Protein AF-A0A1V0UNQ5-F1 (afdb_monomer)

Secondary structure (DSSP, 8-state):
---THHHHHHHHHHHHHTT-HHHHHHHHHHHHHHHHHTT--HHHHHHHHHHHHHTTS-HHHHHHHHHHHHHTTSSS---

Nearest PDB structures (foldseek):
  3puf-assembly1_B  TM=6.089E-01  e=7.569E+00  Homo sapiens

Sequence (79 aa):
MGFPFTKIFKVKKALDALGGTVKFVKAFSQSYQLYKSYGYSTTTAVQKAIRSIGGSLKSDLYNALLDFFYIGDIIGSCT

Structure (mmCIF, N/CA/C/O backbone):
data_AF-A0A1V0UNQ5-F1
#
_entry.id   AF-A0A1V0UNQ5-F1
#
loop_
_atom_site.group_PDB
_atom_site.id
_atom_site.type_symbol
_atom_site.label_atom_id
_atom_site.label_alt_id
_atom_site.label_comp_id
_atom_site.label_asym_id
_atom_site.label_entity_id
_atom_site.label_seq_id
_atom_site.pdbx_PDB_ins_code
_atom_site.Cartn_x
_atom_site.Cartn_y
_atom_site.Cartn_z
_atom_site.occupancy
_atom_site.B_iso_or_equiv
_atom_site.auth_seq_id
_atom_site.auth_comp_id
_atom_site.auth_asym_id
_atom_site.auth_atom_id
_atom_site.pdbx_PDB_model_num
ATOM 1 N N . MET A 1 1 ? 5.764 -28.277 -10.412 1.00 42.25 1 MET A N 1
ATOM 2 C CA . MET A 1 1 ? 5.936 -27.546 -9.137 1.00 42.25 1 MET A CA 1
ATOM 3 C C . MET A 1 1 ? 6.090 -26.061 -9.446 1.00 42.25 1 MET A C 1
ATOM 5 O O . MET A 1 1 ? 7.177 -25.616 -9.787 1.00 42.25 1 MET A O 1
ATOM 9 N N . GLY A 1 2 ? 4.980 -25.317 -9.458 1.00 48.47 2 GLY A N 1
ATOM 10 C CA . GLY A 1 2 ? 4.973 -23.882 -9.754 1.00 48.47 2 GLY A CA 1
ATOM 11 C C . GLY A 1 2 ? 5.346 -23.102 -8.503 1.00 48.47 2 GLY A C 1
ATOM 12 O O . GLY A 1 2 ? 4.525 -22.905 -7.616 1.00 48.47 2 GLY A O 1
ATOM 13 N N . PHE A 1 3 ? 6.612 -22.734 -8.405 1.00 51.62 3 PHE A N 1
ATOM 14 C CA . PHE A 1 3 ? 7.177 -22.060 -7.249 1.00 51.62 3 PHE A CA 1
ATOM 15 C C . PHE A 1 3 ? 6.558 -20.652 -7.061 1.00 51.62 3 PHE A C 1
ATOM 17 O O . PHE A 1 3 ? 6.571 -19.861 -8.006 1.00 51.62 3 PHE A O 1
ATOM 24 N N . PRO A 1 4 ? 6.077 -20.276 -5.855 1.00 57.69 4 PRO A N 1
ATOM 25 C CA . PRO A 1 4 ? 5.448 -18.974 -5.548 1.00 57.69 4 PRO A CA 1
ATOM 26 C C . PRO A 1 4 ? 6.382 -17.750 -5.687 1.00 57.69 4 PRO A C 1
ATOM 28 O O . PRO A 1 4 ? 6.009 -16.616 -5.379 1.00 57.69 4 PRO A O 1
ATOM 31 N N . PHE A 1 5 ? 7.592 -17.954 -6.205 1.00 54.16 5 PHE A N 1
ATOM 32 C CA . PHE A 1 5 ? 8.624 -16.947 -6.418 1.00 54.16 5 PHE A CA 1
ATOM 33 C C . PHE A 1 5 ? 8.185 -15.832 -7.369 1.00 54.16 5 PHE A C 1
ATOM 35 O O . PHE A 1 5 ? 8.601 -14.688 -7.196 1.00 54.16 5 PHE A O 1
ATOM 42 N N . THR A 1 6 ? 7.299 -16.113 -8.331 1.00 61.78 6 THR A N 1
ATOM 43 C CA . THR A 1 6 ? 6.791 -15.079 -9.244 1.00 61.78 6 THR A CA 1
ATOM 44 C C . THR A 1 6 ? 6.010 -13.999 -8.496 1.00 61.78 6 THR A C 1
ATOM 46 O O . THR A 1 6 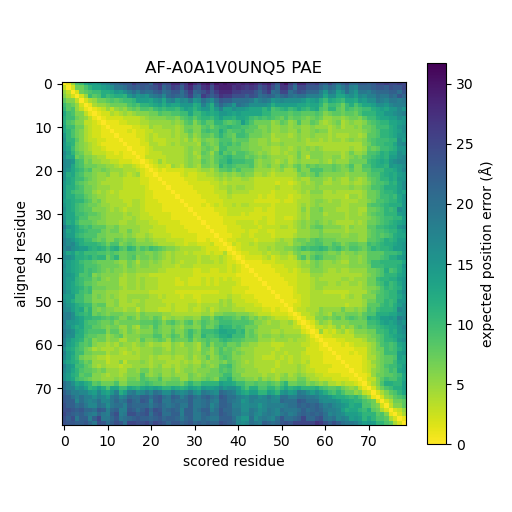? 6.130 -12.822 -8.833 1.00 61.78 6 THR A O 1
ATOM 49 N N . LYS A 1 7 ? 5.250 -14.362 -7.452 1.00 62.34 7 LYS A N 1
ATOM 50 C CA . LYS A 1 7 ? 4.500 -13.388 -6.647 1.00 62.34 7 LYS A CA 1
ATOM 51 C C . LYS A 1 7 ? 5.437 -12.504 -5.827 1.00 62.34 7 LYS A C 1
ATOM 53 O O . LYS A 1 7 ? 5.330 -11.284 -5.888 1.00 62.34 7 LYS A O 1
ATOM 58 N N . ILE A 1 8 ? 6.414 -13.107 -5.154 1.00 69.56 8 ILE A N 1
ATOM 59 C CA . ILE A 1 8 ? 7.419 -12.382 -4.356 1.00 69.56 8 ILE A CA 1
ATOM 60 C C . ILE A 1 8 ? 8.241 -11.443 -5.249 1.00 69.56 8 ILE A C 1
ATOM 62 O O . ILE A 1 8 ? 8.501 -10.295 -4.892 1.00 69.56 8 ILE A O 1
ATOM 66 N N . PHE A 1 9 ? 8.597 -11.894 -6.452 1.00 77.00 9 PHE A N 1
ATOM 67 C CA . PHE A 1 9 ? 9.320 -11.078 -7.421 1.00 77.00 9 PHE A CA 1
ATOM 68 C C . PHE A 1 9 ? 8.487 -9.899 -7.941 1.00 77.00 9 PHE A C 1
ATOM 70 O O . PHE A 1 9 ? 9.017 -8.798 -8.096 1.00 77.00 9 PHE A O 1
ATOM 77 N N . LYS A 1 10 ? 7.181 -10.095 -8.167 1.00 77.19 10 LYS A N 1
ATOM 78 C CA . LYS A 1 10 ? 6.258 -9.006 -8.520 1.00 77.19 10 LYS A CA 1
ATOM 79 C C . LYS A 1 10 ? 6.139 -7.982 -7.394 1.00 77.19 10 LYS A C 1
ATOM 81 O O . LYS A 1 10 ? 6.241 -6.795 -7.675 1.00 77.19 10 LYS A O 1
ATOM 86 N N . VAL A 1 11 ? 6.011 -8.417 -6.139 1.00 78.00 11 VAL A N 1
ATOM 87 C CA . VAL A 1 11 ? 5.992 -7.512 -4.974 1.00 78.00 11 VAL A CA 1
ATOM 88 C C . VAL A 1 11 ? 7.298 -6.731 -4.886 1.00 78.00 11 VAL A C 1
ATOM 90 O O . VAL A 1 11 ? 7.275 -5.510 -4.769 1.00 78.00 11 VAL A O 1
ATOM 93 N N . LYS A 1 12 ? 8.446 -7.404 -5.039 1.00 79.25 12 LYS A N 1
ATOM 94 C CA . LYS A 1 12 ? 9.752 -6.738 -5.053 1.00 79.25 12 LYS A CA 1
ATOM 95 C C . LYS A 1 12 ? 9.842 -5.698 -6.172 1.00 79.25 12 LYS A C 1
ATOM 97 O O . LYS A 1 12 ? 10.233 -4.573 -5.900 1.00 79.25 12 LYS A O 1
ATOM 102 N N . LYS A 1 13 ? 9.418 -6.030 -7.397 1.00 81.12 13 LYS A N 1
ATOM 103 C CA . LYS A 1 13 ? 9.362 -5.079 -8.524 1.00 81.12 13 LYS A CA 1
ATOM 104 C C . LYS A 1 13 ? 8.403 -3.917 -8.282 1.00 81.12 13 LYS A C 1
ATOM 106 O O . LYS A 1 13 ? 8.705 -2.802 -8.685 1.00 81.12 13 LYS A O 1
ATOM 111 N N . ALA A 1 14 ? 7.261 -4.171 -7.651 1.00 77.06 14 ALA A N 1
ATOM 112 C CA . ALA A 1 14 ? 6.306 -3.137 -7.284 1.00 77.06 14 ALA A CA 1
ATOM 113 C C . ALA A 1 14 ? 6.926 -2.165 -6.269 1.00 77.06 14 ALA A C 1
ATOM 115 O O . ALA A 1 14 ? 6.857 -0.959 -6.463 1.00 77.06 14 ALA A O 1
ATOM 116 N N . LEU A 1 15 ? 7.610 -2.682 -5.245 1.00 80.00 15 LEU A N 1
ATOM 117 C CA . LEU A 1 15 ? 8.344 -1.873 -4.270 1.00 80.00 15 LEU A CA 1
ATOM 118 C C . LEU A 1 15 ? 9.483 -1.083 -4.927 1.00 80.00 15 LEU A C 1
ATOM 120 O O . LEU A 1 15 ? 9.648 0.097 -4.638 1.00 80.00 15 LEU A O 1
ATOM 124 N N . ASP A 1 16 ? 10.236 -1.705 -5.836 1.00 82.44 16 ASP A N 1
ATOM 125 C CA . ASP A 1 16 ? 11.329 -1.064 -6.577 1.00 82.44 16 ASP A CA 1
ATOM 126 C C . ASP A 1 16 ? 10.818 0.088 -7.457 1.00 82.44 16 ASP A C 1
ATOM 128 O O . ASP A 1 16 ? 11.323 1.207 -7.382 1.00 82.44 16 ASP A O 1
ATOM 132 N N . ALA A 1 17 ? 9.724 -0.142 -8.192 1.00 80.19 17 ALA A N 1
ATOM 133 C CA . ALA A 1 17 ? 9.058 0.870 -9.012 1.00 80.19 17 ALA A CA 1
ATOM 134 C C . ALA A 1 17 ? 8.495 2.048 -8.192 1.00 80.19 17 ALA A C 1
ATOM 136 O O . ALA A 1 17 ? 8.331 3.144 -8.723 1.00 80.19 17 ALA A O 1
ATOM 137 N N . LEU A 1 18 ? 8.241 1.845 -6.897 1.00 74.69 18 LEU A N 1
ATOM 138 C CA . LEU A 1 18 ? 7.834 2.886 -5.949 1.00 74.69 18 LEU A CA 1
ATOM 139 C C . LEU A 1 18 ? 9.021 3.630 -5.308 1.00 74.69 18 LEU A C 1
ATOM 141 O O . LEU A 1 18 ? 8.833 4.452 -4.409 1.00 74.69 18 LEU A O 1
ATOM 145 N N . GLY A 1 19 ? 10.249 3.373 -5.771 1.00 76.94 19 GLY A N 1
ATOM 146 C CA . GLY A 1 19 ? 11.476 3.966 -5.235 1.00 76.94 19 GLY A CA 1
ATOM 147 C C . GLY A 1 19 ? 12.147 3.123 -4.148 1.00 76.94 19 GLY A C 1
ATOM 148 O O . GLY A 1 19 ? 12.943 3.653 -3.370 1.00 76.94 19 GLY A O 1
ATOM 149 N N . GLY A 1 20 ? 11.821 1.832 -4.085 1.00 81.94 20 GLY A N 1
ATOM 150 C CA . GLY A 1 20 ? 12.379 0.855 -3.157 1.00 81.94 20 GLY A CA 1
ATOM 151 C C . GLY A 1 20 ? 11.517 0.618 -1.916 1.00 81.94 20 GLY A C 1
ATOM 152 O O . GLY A 1 20 ? 10.698 1.444 -1.505 1.00 81.94 20 GLY A O 1
ATOM 153 N N . THR A 1 21 ? 11.757 -0.521 -1.260 1.00 78.88 21 THR A N 1
ATOM 154 C CA . THR A 1 21 ? 10.992 -0.974 -0.087 1.00 78.88 21 THR A CA 1
AT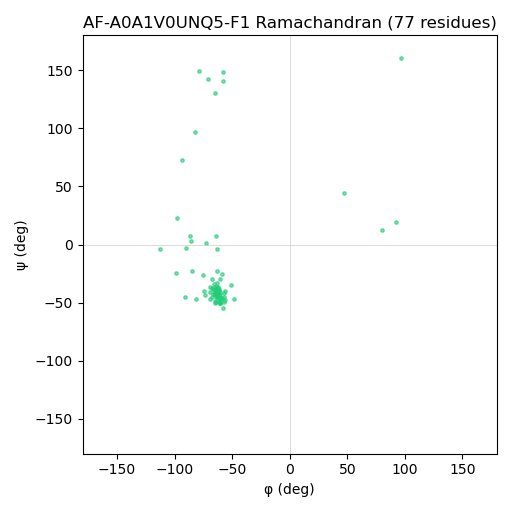OM 155 C C . THR A 1 21 ? 10.983 0.045 1.050 1.00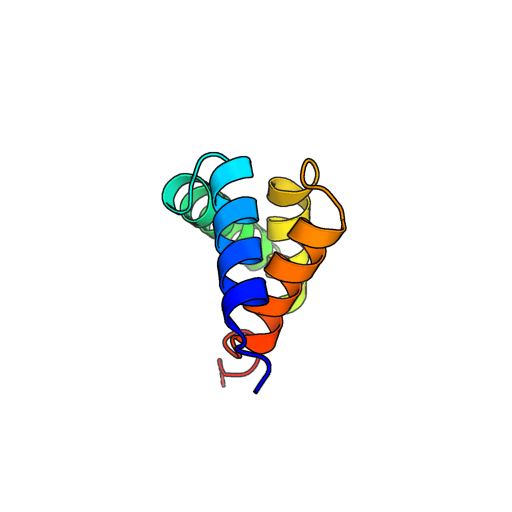 78.88 21 THR A C 1
ATOM 157 O O . THR A 1 21 ? 9.948 0.264 1.666 1.00 78.88 21 THR A O 1
ATOM 160 N N . VAL A 1 22 ? 12.107 0.713 1.322 1.00 79.94 22 VAL A N 1
ATOM 161 C CA . VAL A 1 22 ? 12.216 1.664 2.443 1.00 79.94 22 VAL A CA 1
ATOM 162 C C . VAL A 1 22 ? 11.346 2.904 2.220 1.00 79.94 22 VAL A C 1
ATOM 164 O O . VAL A 1 22 ? 10.621 3.315 3.126 1.00 79.94 22 VAL A O 1
ATOM 167 N N . LYS A 1 23 ? 11.370 3.484 1.010 1.00 83.44 23 LYS A N 1
ATOM 168 C CA . LYS A 1 23 ? 10.508 4.625 0.653 1.00 83.44 23 LYS A CA 1
ATOM 169 C C . LYS A 1 23 ? 9.039 4.234 0.714 1.00 83.44 23 LYS A C 1
ATOM 171 O O . LYS A 1 23 ? 8.245 4.974 1.293 1.00 83.44 23 LYS A O 1
ATOM 176 N N . PHE A 1 24 ? 8.713 3.058 0.180 1.00 82.94 24 PHE A N 1
ATOM 177 C CA . PHE A 1 24 ? 7.364 2.521 0.242 1.00 82.94 24 PHE A CA 1
ATOM 178 C C . PHE A 1 24 ? 6.877 2.374 1.686 1.00 82.94 24 PHE A C 1
ATOM 180 O O . PHE A 1 24 ? 5.853 2.948 2.036 1.00 82.94 24 PHE A O 1
ATOM 187 N N . VAL A 1 25 ? 7.623 1.662 2.539 1.00 81.25 25 VAL A N 1
ATOM 188 C CA . VAL A 1 25 ? 7.237 1.408 3.937 1.00 81.25 25 VAL A CA 1
ATOM 189 C C . VAL A 1 25 ? 7.115 2.712 4.723 1.00 81.25 25 VAL A C 1
ATOM 191 O O . VAL A 1 25 ? 6.189 2.856 5.517 1.00 81.25 25 VAL A O 1
ATOM 194 N N . LYS A 1 26 ? 7.991 3.695 4.480 1.00 86.31 26 LYS A N 1
ATOM 195 C CA . LYS A 1 26 ? 7.914 5.006 5.137 1.00 86.31 26 LYS A CA 1
ATOM 196 C C . LYS A 1 26 ? 6.649 5.772 4.737 1.00 86.31 26 LYS A C 1
ATOM 198 O O . LYS A 1 26 ? 5.907 6.210 5.614 1.00 86.31 26 LYS A O 1
ATOM 203 N N . ALA A 1 27 ? 6.376 5.880 3.435 1.00 85.75 27 ALA A N 1
ATOM 204 C CA . ALA A 1 27 ? 5.173 6.538 2.921 1.00 85.75 27 ALA A CA 1
ATOM 205 C C . ALA A 1 27 ? 3.891 5.803 3.348 1.00 85.75 27 ALA A C 1
ATOM 207 O O . ALA A 1 27 ? 2.889 6.433 3.698 1.00 85.75 27 ALA A O 1
ATOM 208 N N . PHE A 1 28 ? 3.945 4.469 3.366 1.00 84.56 28 PHE A N 1
ATOM 209 C CA . PHE A 1 28 ? 2.870 3.600 3.824 1.00 84.56 28 PHE A CA 1
ATOM 210 C C . PHE A 1 28 ? 2.591 3.813 5.301 1.00 84.56 28 PHE A C 1
ATOM 212 O O . PHE A 1 28 ? 1.447 4.062 5.650 1.00 84.56 28 PHE A O 1
ATOM 219 N N . SER A 1 29 ? 3.617 3.797 6.153 1.00 83.00 29 SER A N 1
ATOM 220 C CA . SER A 1 29 ? 3.468 4.007 7.594 1.00 83.00 29 SER A CA 1
ATOM 221 C C . SER A 1 29 ? 2.904 5.393 7.911 1.00 83.00 29 SER A C 1
ATOM 223 O O . SER A 1 29 ? 1.962 5.496 8.694 1.00 83.00 29 SER A O 1
ATOM 225 N N . GLN A 1 30 ? 3.393 6.451 7.248 1.00 88.69 30 GLN A N 1
ATOM 226 C CA . GLN A 1 30 ? 2.845 7.802 7.418 1.00 88.69 30 GLN A CA 1
ATOM 227 C C . GLN A 1 30 ? 1.375 7.883 6.992 1.00 88.69 30 GLN A C 1
ATOM 229 O O . GLN A 1 30 ? 0.543 8.370 7.753 1.00 88.69 30 GLN A O 1
ATOM 234 N N . SER A 1 31 ? 1.040 7.366 5.806 1.00 86.00 31 SER A N 1
ATOM 235 C CA . SER A 1 31 ? -0.339 7.378 5.302 1.00 86.00 31 SER A CA 1
ATOM 236 C C . SER A 1 31 ? -1.259 6.520 6.170 1.00 86.00 31 SER A C 1
ATOM 238 O O . SER A 1 31 ? -2.361 6.935 6.510 1.00 86.00 31 SER A O 1
ATOM 240 N N . TYR A 1 32 ? -0.800 5.336 6.574 1.00 83.00 32 TYR A N 1
ATOM 241 C CA . TYR A 1 32 ? -1.534 4.415 7.431 1.00 83.00 32 TYR A CA 1
ATOM 242 C C . TYR A 1 32 ? -1.846 5.046 8.790 1.00 83.00 32 TYR A C 1
ATOM 244 O O . TYR A 1 32 ? -3.007 5.060 9.188 1.00 83.00 32 TYR A O 1
ATOM 252 N N . GLN A 1 33 ? -0.851 5.626 9.470 1.00 85.50 33 GLN A N 1
ATOM 253 C CA . GLN A 1 33 ? -1.061 6.319 10.746 1.00 85.50 33 GLN A CA 1
ATOM 254 C C . GLN A 1 33 ? -2.017 7.504 10.598 1.00 85.50 33 GLN A C 1
ATOM 256 O O . GLN A 1 33 ? -2.904 7.685 11.430 1.00 85.50 33 GLN A O 1
ATOM 261 N N . LEU A 1 34 ? -1.890 8.268 9.512 1.00 87.69 34 LEU A N 1
ATOM 262 C CA . LEU A 1 34 ? -2.777 9.384 9.205 1.00 87.69 34 LEU A CA 1
ATOM 263 C C . LEU A 1 34 ? -4.229 8.904 9.041 1.00 87.69 34 LEU A C 1
ATOM 265 O O . LEU A 1 34 ? -5.119 9.400 9.726 1.00 87.69 34 LEU A O 1
ATOM 269 N N . TYR A 1 35 ? -4.478 7.873 8.228 1.00 85.00 35 TYR A N 1
ATOM 270 C CA . TYR A 1 35 ? -5.819 7.295 8.066 1.00 85.00 35 TYR A CA 1
ATOM 271 C C . TYR A 1 35 ? -6.346 6.620 9.342 1.00 85.00 35 TYR A C 1
ATOM 273 O O . TYR A 1 35 ? -7.541 6.703 9.621 1.00 85.00 35 TYR A O 1
ATOM 281 N N . LYS A 1 36 ? -5.489 6.003 10.159 1.00 83.62 36 LYS A N 1
A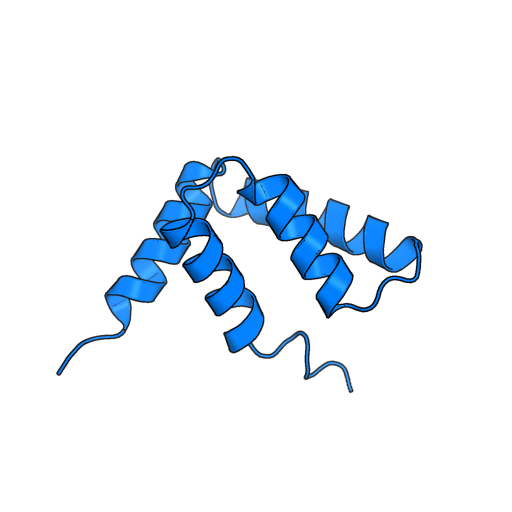TOM 282 C CA . LYS A 1 36 ? -5.889 5.489 11.478 1.00 83.62 36 LYS A CA 1
ATOM 283 C C . LYS A 1 36 ? -6.303 6.618 12.423 1.00 83.62 36 LYS A C 1
ATOM 285 O O . LYS A 1 36 ? -7.299 6.465 13.121 1.00 83.62 36 LYS A O 1
ATOM 290 N N . SER A 1 37 ? -5.602 7.752 12.394 1.00 86.56 37 SER A N 1
ATOM 291 C CA . SER A 1 37 ? -5.953 8.956 13.163 1.00 86.56 37 SER A CA 1
ATOM 292 C C . SER A 1 37 ? -7.307 9.544 12.737 1.00 86.56 37 SER A C 1
ATOM 294 O O . SER A 1 37 ? -8.085 9.993 13.570 1.00 86.56 37 SER A O 1
ATOM 296 N N . TYR A 1 38 ? -7.657 9.434 11.451 1.00 86.38 38 TYR A N 1
ATOM 297 C CA . TYR A 1 38 ? -8.990 9.778 10.936 1.00 86.38 38 TYR A CA 1
ATOM 298 C C . TYR A 1 38 ? -10.105 8.780 11.312 1.00 86.38 38 TYR A C 1
ATOM 300 O O . TYR A 1 38 ? -11.243 8.959 10.883 1.00 86.38 38 TYR A O 1
ATOM 308 N N . GLY A 1 39 ? -9.808 7.718 12.067 1.00 86.69 39 GLY A N 1
ATOM 309 C CA . GLY A 1 39 ? -10.798 6.719 12.482 1.00 86.69 39 GLY A CA 1
ATOM 310 C C . GLY A 1 39 ? -11.133 5.668 11.419 1.00 86.69 39 GLY A C 1
ATOM 311 O O . GLY A 1 39 ? -12.100 4.925 11.580 1.00 86.69 39 GLY A O 1
ATOM 312 N N . TYR A 1 40 ? -10.355 5.562 10.335 1.00 84.75 40 TYR A N 1
ATOM 313 C CA . TYR A 1 40 ? -10.563 4.496 9.353 1.00 84.75 40 TYR A CA 1
ATOM 314 C C . TYR A 1 40 ? -10.152 3.130 9.921 1.00 84.75 40 TYR A C 1
ATOM 316 O O . TYR A 1 40 ? -9.126 2.987 10.593 1.00 84.75 40 TYR A O 1
ATOM 324 N N . SER A 1 41 ? -10.916 2.091 9.576 1.00 82.12 41 SER A N 1
ATOM 325 C CA . SER A 1 41 ? -10.534 0.701 9.834 1.00 82.12 41 SER A CA 1
ATOM 326 C C . SER A 1 41 ? -9.195 0.380 9.173 1.00 82.12 41 SER A C 1
ATOM 328 O O . SER A 1 41 ? -8.878 0.907 8.104 1.00 82.12 41 SER A O 1
ATOM 330 N N . THR A 1 42 ? -8.424 -0.519 9.786 1.00 78.69 42 THR A N 1
ATOM 331 C CA . THR A 1 42 ? -7.092 -0.932 9.316 1.00 78.69 42 THR A CA 1
ATOM 332 C C . THR A 1 42 ? -7.101 -1.276 7.825 1.00 78.69 42 THR A C 1
ATOM 334 O O . THR A 1 42 ? -6.304 -0.727 7.072 1.00 78.69 42 THR A O 1
ATOM 337 N N . THR A 1 43 ? -8.073 -2.065 7.363 1.00 77.44 43 THR A N 1
ATOM 338 C CA . THR A 1 43 ? -8.255 -2.421 5.947 1.00 77.44 43 THR A CA 1
ATOM 339 C C . THR A 1 43 ? -8.384 -1.204 5.032 1.00 77.44 43 THR A C 1
ATOM 341 O O . THR A 1 43 ? -7.700 -1.106 4.014 1.00 77.44 43 THR A O 1
ATOM 344 N N . THR A 1 44 ? -9.227 -0.243 5.410 1.00 83.62 44 THR A N 1
ATOM 345 C CA . THR A 1 44 ? -9.460 0.976 4.627 1.00 83.62 44 THR A CA 1
ATOM 346 C C . THR A 1 44 ? -8.233 1.881 4.628 1.00 83.62 44 THR A C 1
ATOM 348 O O . THR A 1 44 ? -7.875 2.429 3.586 1.00 83.62 44 THR A O 1
ATOM 351 N N . ALA A 1 45 ? -7.558 2.011 5.773 1.00 83.88 45 ALA A N 1
ATOM 352 C CA . ALA A 1 45 ? -6.316 2.767 5.892 1.00 83.88 45 ALA A CA 1
ATOM 353 C C . ALA A 1 45 ? -5.215 2.180 4.993 1.00 83.88 45 ALA A C 1
ATOM 355 O O . ALA A 1 45 ? -4.552 2.924 4.271 1.00 83.88 45 ALA A O 1
ATOM 356 N N . VAL A 1 46 ? -5.075 0.850 4.975 1.00 81.38 46 VAL A N 1
ATOM 357 C CA . VAL A 1 46 ? -4.131 0.136 4.104 1.00 81.38 46 VAL A CA 1
ATOM 358 C C . VAL A 1 46 ? -4.491 0.316 2.631 1.00 81.38 46 VAL A C 1
ATOM 360 O O . VAL A 1 46 ? -3.628 0.706 1.847 1.00 81.38 46 VAL A O 1
ATOM 363 N N . GLN A 1 47 ? -5.754 0.111 2.242 1.00 82.31 47 GLN A N 1
ATOM 364 C CA . GLN A 1 47 ? -6.190 0.324 0.857 1.00 82.31 47 GLN A CA 1
ATOM 365 C C . GLN A 1 47 ? -5.914 1.753 0.385 1.00 82.31 47 GLN A C 1
ATOM 367 O O . GLN A 1 47 ? -5.402 1.943 -0.719 1.00 82.31 47 GLN A O 1
ATOM 372 N N . LYS A 1 48 ? -6.225 2.760 1.211 1.00 84.19 48 LYS A N 1
ATOM 373 C CA . LYS A 1 48 ? -5.976 4.166 0.870 1.00 84.19 48 LYS A CA 1
ATOM 374 C C . LYS A 1 48 ? -4.487 4.478 0.792 1.00 84.19 48 LYS A C 1
ATOM 376 O O . LYS A 1 48 ? -4.073 5.120 -0.168 1.00 84.19 48 LYS A O 1
ATOM 381 N N . ALA A 1 49 ? -3.681 3.981 1.729 1.00 84.44 49 ALA A N 1
ATOM 382 C CA . ALA A 1 49 ? -2.230 4.142 1.691 1.00 84.44 49 ALA A CA 1
ATOM 383 C C . ALA A 1 49 ? -1.632 3.511 0.423 1.00 84.44 49 ALA A C 1
ATOM 385 O O . ALA A 1 49 ? -0.932 4.183 -0.332 1.00 84.44 49 ALA A O 1
ATOM 386 N N . ILE A 1 50 ? -1.975 2.254 0.119 1.00 81.19 50 ILE A N 1
ATOM 387 C CA . ILE A 1 50 ? -1.488 1.564 -1.084 1.00 81.19 50 ILE A CA 1
ATOM 388 C C . ILE A 1 50 ? -2.009 2.244 -2.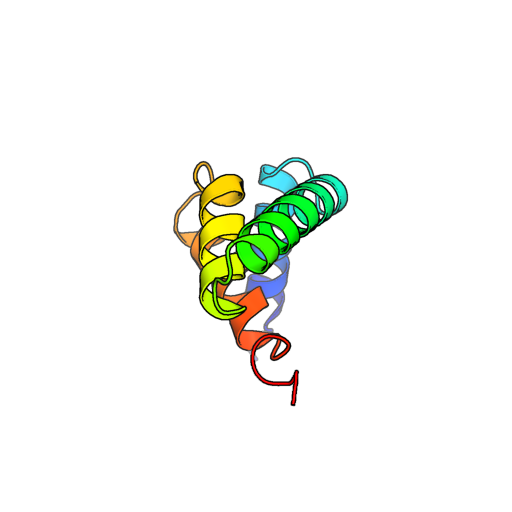351 1.00 81.19 50 ILE A C 1
ATOM 390 O O . ILE A 1 50 ? -1.265 2.353 -3.315 1.00 81.19 50 ILE A O 1
ATOM 394 N N . ARG A 1 51 ? -3.243 2.757 -2.378 1.00 83.81 51 ARG A N 1
ATOM 395 C CA . ARG A 1 51 ? -3.763 3.523 -3.524 1.00 83.81 51 ARG A CA 1
ATOM 396 C C . ARG A 1 51 ? -3.059 4.868 -3.699 1.00 83.81 51 ARG A C 1
ATOM 398 O O . ARG A 1 51 ? -2.807 5.264 -4.831 1.00 83.81 51 ARG A O 1
ATOM 405 N N . SER A 1 52 ? -2.713 5.543 -2.606 1.00 82.81 52 SER A N 1
ATOM 406 C CA . SER A 1 52 ? -1.991 6.818 -2.645 1.00 82.81 52 SER A CA 1
ATOM 407 C C . SER A 1 52 ? -0.551 6.650 -3.128 1.00 82.81 52 SER A C 1
ATOM 409 O O . SER A 1 52 ? -0.039 7.517 -3.826 1.00 82.81 52 SER A O 1
ATOM 411 N N . ILE A 1 53 ? 0.106 5.549 -2.760 1.00 80.69 53 ILE A N 1
ATOM 412 C CA . ILE A 1 53 ? 1.518 5.304 -3.089 1.00 80.69 53 ILE A CA 1
ATOM 413 C C . ILE A 1 53 ? 1.632 4.541 -4.413 1.00 80.69 53 ILE A C 1
ATOM 415 O O . ILE A 1 53 ? 2.416 4.886 -5.287 1.00 80.69 53 ILE A O 1
ATOM 419 N N . GLY A 1 54 ? 0.809 3.509 -4.567 1.00 75.50 54 GLY A N 1
ATOM 420 C CA . GLY A 1 54 ? 0.739 2.593 -5.699 1.00 75.50 54 GLY A CA 1
ATOM 421 C C . GLY A 1 54 ? -0.142 3.053 -6.854 1.00 75.50 54 GLY A C 1
ATOM 422 O O . GLY A 1 54 ? -0.270 2.305 -7.815 1.00 75.50 54 GLY A O 1
ATOM 423 N N . GLY A 1 55 ? -0.736 4.249 -6.806 1.00 72.50 55 GLY A N 1
ATOM 424 C CA . GLY A 1 55 ? -1.570 4.770 -7.898 1.00 72.50 55 GLY A CA 1
ATOM 425 C C . GLY A 1 55 ? -0.836 4.874 -9.242 1.00 72.50 55 GLY A C 1
ATOM 426 O O . GLY A 1 55 ? -1.464 4.772 -10.290 1.00 72.50 55 GLY A O 1
ATOM 427 N N . SER A 1 56 ? 0.494 4.999 -9.210 1.00 72.06 56 SER A N 1
ATOM 428 C CA . SER A 1 56 ? 1.356 5.015 -10.401 1.00 72.06 56 SER A CA 1
ATOM 429 C C . SER A 1 56 ? 1.846 3.626 -10.836 1.00 72.06 56 SER A C 1
ATOM 431 O O . SER A 1 56 ? 2.546 3.508 -11.842 1.00 72.06 56 SER A O 1
ATOM 433 N N . LEU A 1 57 ? 1.524 2.562 -10.091 1.00 76.81 57 LEU A N 1
ATOM 434 C CA . LEU A 1 57 ? 1.882 1.199 -10.475 1.00 76.81 57 LEU A CA 1
ATOM 435 C C . LEU A 1 57 ? 0.932 0.657 -11.540 1.00 76.81 57 LEU A C 1
ATOM 437 O O . LEU A 1 57 ? -0.269 0.917 -11.542 1.00 76.81 57 LEU A O 1
ATOM 441 N N . LYS A 1 58 ? 1.465 -0.216 -12.399 1.00 76.88 58 LYS A N 1
ATOM 442 C CA . LYS A 1 58 ? 0.634 -1.064 -13.261 1.00 76.88 58 LYS A CA 1
ATOM 443 C C . LYS A 1 58 ? -0.307 -1.911 -12.397 1.00 76.88 58 LYS A C 1
ATOM 445 O O . LYS A 1 58 ? 0.136 -2.454 -11.384 1.00 76.88 58 LYS A O 1
ATOM 450 N N . SER A 1 59 ? -1.555 -2.100 -12.837 1.00 77.75 59 SER A N 1
ATOM 451 C CA . SER A 1 59 ? -2.577 -2.849 -12.085 1.00 77.75 59 SER A CA 1
ATOM 452 C C . SER A 1 59 ? -2.116 -4.232 -11.615 1.00 77.75 59 SER A C 1
ATOM 454 O O . SER A 1 59 ? -2.476 -4.640 -10.521 1.00 77.75 59 SER A O 1
ATOM 456 N N . ASP A 1 60 ? -1.280 -4.938 -12.383 1.00 76.56 60 ASP A N 1
ATOM 457 C CA . ASP A 1 60 ? -0.724 -6.243 -11.983 1.00 76.56 60 ASP A CA 1
ATOM 458 C C . ASP A 1 60 ? 0.197 -6.149 -10.750 1.00 76.56 60 ASP A C 1
ATOM 460 O O . ASP A 1 60 ? 0.110 -6.972 -9.842 1.00 76.56 60 ASP A O 1
ATOM 464 N N . LEU A 1 61 ? 1.036 -5.110 -10.680 1.00 75.88 61 LEU A N 1
ATOM 465 C CA . LEU A 1 61 ? 1.939 -4.858 -9.553 1.00 75.88 61 LEU A CA 1
ATOM 466 C C . LEU A 1 61 ? 1.178 -4.323 -8.339 1.00 75.88 61 LEU A C 1
ATOM 468 O O . LEU A 1 61 ? 1.448 -4.740 -7.218 1.00 75.88 6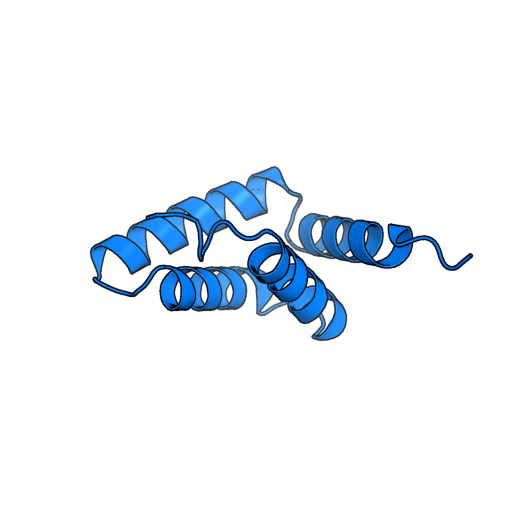1 LEU A O 1
ATOM 472 N N . TYR A 1 62 ? 0.204 -3.441 -8.573 1.00 77.44 62 TYR A N 1
ATOM 473 C CA . TYR A 1 62 ? -0.702 -2.942 -7.540 1.00 77.44 62 TYR A CA 1
ATOM 474 C C . TYR A 1 62 ? -1.492 -4.082 -6.887 1.00 77.44 62 TYR A C 1
ATOM 476 O O . TYR A 1 62 ? -1.509 -4.191 -5.664 1.00 77.44 62 TYR A O 1
ATOM 484 N N . ASN A 1 63 ? -2.077 -4.971 -7.698 1.00 77.12 63 ASN A N 1
ATOM 485 C CA . ASN A 1 63 ? -2.808 -6.136 -7.209 1.00 77.12 63 ASN A CA 1
ATOM 486 C C . ASN A 1 63 ? -1.889 -7.108 -6.475 1.00 77.12 63 ASN A C 1
ATOM 488 O O . ASN A 1 63 ? -2.263 -7.569 -5.410 1.00 77.12 63 ASN A O 1
ATOM 492 N N . ALA A 1 64 ? -0.680 -7.382 -6.977 1.00 78.12 64 ALA A N 1
ATOM 493 C CA . ALA A 1 64 ? 0.278 -8.234 -6.268 1.00 78.12 64 ALA A CA 1
ATOM 494 C C . ALA A 1 64 ? 0.692 -7.647 -4.909 1.00 78.12 64 ALA A C 1
ATOM 496 O O . ALA A 1 64 ? 0.893 -8.386 -3.950 1.00 78.12 64 ALA A O 1
ATOM 497 N N . LEU A 1 65 ? 0.817 -6.322 -4.822 1.00 76.88 65 LEU A N 1
ATOM 498 C CA . LEU A 1 65 ? 1.174 -5.633 -3.590 1.00 76.88 65 LEU A CA 1
ATOM 499 C C . LEU A 1 65 ? -0.007 -5.625 -2.606 1.00 76.88 65 LEU A C 1
ATOM 501 O O . LEU A 1 65 ? 0.180 -5.968 -1.445 1.00 76.88 65 LEU A O 1
ATOM 505 N N . LEU A 1 66 ? -1.23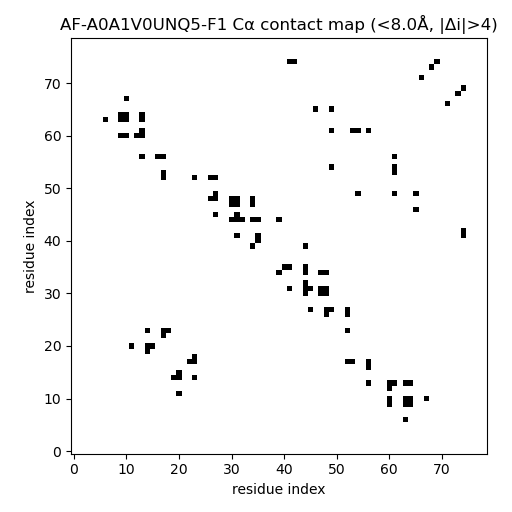1 -5.347 -3.068 1.00 76.38 66 LEU A N 1
ATOM 506 C CA . LEU A 1 66 ? -2.450 -5.519 -2.267 1.00 76.38 66 LEU A CA 1
ATOM 507 C C . LEU A 1 66 ? -2.606 -6.955 -1.763 1.00 76.38 66 LEU A C 1
ATOM 509 O O . LEU A 1 66 ? -2.812 -7.142 -0.572 1.00 76.38 66 LEU A O 1
ATOM 513 N N . ASP A 1 67 ? -2.474 -7.938 -2.653 1.00 76.25 67 ASP A N 1
ATOM 514 C CA . ASP A 1 67 ? -2.537 -9.374 -2.366 1.00 76.25 67 ASP A CA 1
ATOM 515 C C . ASP A 1 67 ? -1.492 -9.747 -1.315 1.00 76.25 67 ASP A C 1
ATOM 517 O O . ASP A 1 67 ? -1.817 -10.426 -0.360 1.00 76.25 67 ASP A O 1
ATOM 521 N N . PHE A 1 68 ? -0.270 -9.218 -1.390 1.00 75.75 68 PHE A N 1
ATOM 522 C CA . PHE A 1 68 ? 0.752 -9.438 -0.364 1.00 75.75 68 PHE A CA 1
ATOM 523 C C . PHE A 1 68 ? 0.370 -8.867 1.010 1.00 75.75 68 PHE A C 1
ATOM 525 O O . PHE A 1 68 ? 0.560 -9.535 2.022 1.00 75.75 68 PHE A O 1
ATOM 532 N N . PHE A 1 69 ? -0.194 -7.657 1.062 1.00 70.94 69 PHE A N 1
ATOM 533 C CA . PHE A 1 69 ? -0.628 -7.035 2.320 1.00 70.94 69 PHE A CA 1
ATOM 534 C C . PHE A 1 69 ? -1.933 -7.630 2.880 1.00 70.94 69 PHE A C 1
ATOM 536 O O . PHE A 1 69 ? -2.138 -7.595 4.091 1.00 70.94 69 PHE A O 1
ATOM 543 N N . TYR A 1 70 ? -2.794 -8.184 2.022 1.00 66.56 70 TYR A N 1
ATOM 544 C CA . TYR A 1 70 ? -4.016 -8.896 2.408 1.00 66.56 70 TYR A CA 1
ATOM 545 C C . TYR A 1 70 ? -3.740 -10.348 2.823 1.00 66.56 70 TYR A C 1
ATOM 547 O O . TYR A 1 70 ? -4.224 -10.778 3.863 1.00 66.56 70 TYR A O 1
ATOM 555 N N . ILE A 1 71 ? -2.951 -11.093 2.038 1.00 56.19 71 ILE A N 1
ATOM 556 C CA . ILE A 1 71 ? -2.522 -12.474 2.332 1.00 56.19 71 ILE A CA 1
ATOM 557 C C . ILE A 1 71 ? -1.583 -12.504 3.538 1.00 56.19 71 ILE A C 1
ATOM 559 O O . ILE A 1 71 ? -1.561 -13.489 4.266 1.00 56.19 71 ILE A O 1
ATOM 563 N N . GLY A 1 72 ? -0.822 -11.433 3.772 1.00 53.06 72 GLY A N 1
ATOM 564 C CA . GLY A 1 72 ? 0.077 -11.316 4.915 1.00 53.06 72 GLY A CA 1
ATOM 565 C C . GLY A 1 72 ? -0.600 -11.337 6.289 1.00 53.06 72 GLY A C 1
ATOM 566 O O . GLY A 1 72 ? 0.127 -11.301 7.270 1.00 53.06 72 GLY A O 1
ATOM 567 N N . ASP A 1 73 ? -1.935 -11.385 6.384 1.00 47.00 73 ASP A N 1
ATOM 568 C CA . ASP A 1 73 ? -2.676 -11.637 7.631 1.00 47.00 73 ASP A CA 1
ATOM 569 C C . ASP A 1 73 ? -2.207 -10.811 8.853 1.00 47.00 73 ASP A C 1
ATOM 571 O O . ASP A 1 73 ? -2.080 -11.307 9.963 1.00 47.00 73 ASP A O 1
ATOM 575 N N . ILE A 1 74 ? -1.953 -9.507 8.684 1.00 48.50 74 ILE A N 1
ATOM 576 C CA . ILE A 1 74 ? -1.776 -8.574 9.828 1.00 48.50 74 ILE A CA 1
ATOM 577 C C . ILE A 1 74 ? -2.920 -7.549 9.897 1.00 48.50 74 ILE A C 1
ATOM 579 O O . ILE A 1 74 ? -3.035 -6.770 10.836 1.00 48.50 74 ILE A O 1
ATOM 583 N N . ILE A 1 75 ? -3.842 -7.564 8.932 1.00 49.25 75 ILE A N 1
ATOM 584 C CA . ILE A 1 75 ? -5.070 -6.759 9.007 1.00 49.25 75 ILE A CA 1
ATOM 585 C C . ILE A 1 75 ? -6.163 -7.504 9.80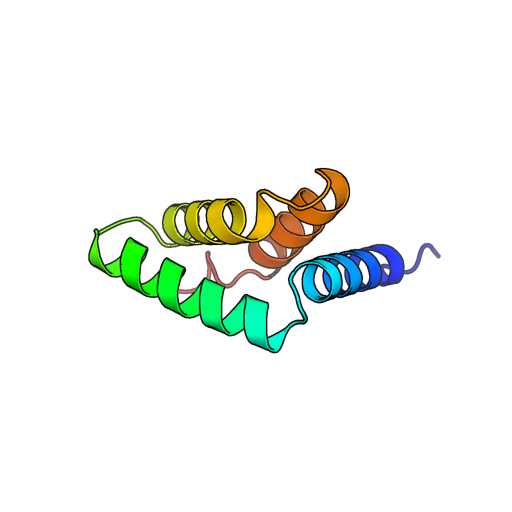4 1.00 49.25 75 ILE A C 1
ATOM 587 O O . ILE A 1 75 ? -7.035 -6.853 10.373 1.00 49.25 75 ILE A O 1
ATOM 591 N N . GLY A 1 76 ? -6.076 -8.841 9.895 1.00 40.69 76 GLY A N 1
ATOM 592 C CA . GLY A 1 76 ? -6.971 -9.709 10.675 1.00 40.69 76 GLY A CA 1
ATOM 593 C C . GLY A 1 76 ? -6.439 -10.148 12.049 1.00 40.69 76 GLY A C 1
ATOM 594 O O . GLY A 1 76 ? -7.242 -10.394 12.940 1.00 40.69 76 GLY A O 1
ATOM 595 N N . SER A 1 77 ? -5.118 -10.174 12.264 1.00 42.75 77 SER A N 1
ATOM 596 C CA . SER A 1 77 ? -4.507 -10.640 13.527 1.00 42.75 77 SER A CA 1
ATOM 597 C C . SER A 1 77 ? -4.120 -9.523 14.515 1.00 42.75 77 SER A C 1
ATOM 599 O O . SER A 1 77 ? -3.287 -9.728 15.391 1.00 42.75 77 SER A O 1
ATOM 601 N N . CYS A 1 78 ? -4.741 -8.340 14.425 1.00 37.72 78 CYS A N 1
ATOM 602 C CA . CYS A 1 78 ? -4.906 -7.474 15.602 1.00 37.72 78 CYS A CA 1
ATOM 603 C C . CYS A 1 78 ? -6.274 -7.773 16.236 1.00 37.72 78 CYS A C 1
ATOM 605 O O . CYS A 1 78 ? -7.213 -6.990 16.087 1.00 37.72 78 CYS A O 1
ATOM 607 N N . THR A 1 79 ? -6.375 -8.938 16.880 1.00 37.53 79 THR A N 1
ATOM 608 C CA . THR A 1 79 ? -7.259 -9.161 18.036 1.00 37.53 79 THR A CA 1
ATOM 609 C C . THR A 1 79 ? -6.447 -8.897 19.293 1.00 37.53 79 THR A C 1
ATOM 611 O O . THR A 1 79 ? -5.255 -9.279 19.290 1.00 37.53 79 THR A O 1
#

Organism: NCBI:txid1477

Radius of gyration: 12.8 Å; Cα contacts (8 Å, |Δi|>4): 62; chains: 1; bounding box: 23×37×31 Å

pLDDT: mean 73.95, std 13.47, range [37.53, 88.69]

Mean predicted aligned error: 8.1 Å

Foldseek 3Di:
DPDCVVLVVLLQVLQVVLVHPVNLVVQLVVQLVVVVVVVDQSLVSNVVSL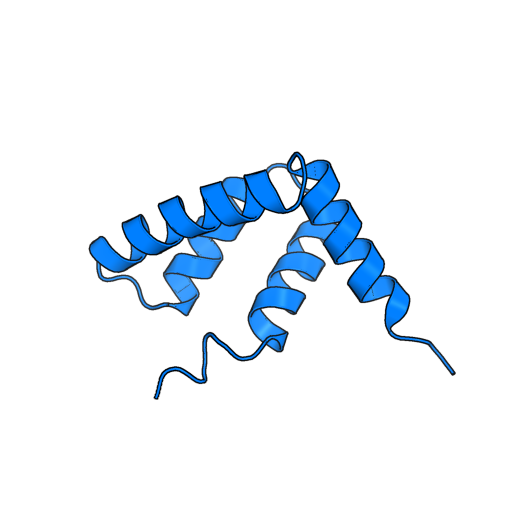CVSSVPPDPVSSVSNNCCVVVVCPSPPPD

Solvent-accessible surface area (backbone atoms only — not comparable to full-atom values): 4376 Å² total; per-residue (Å²): 136,88,69,72,58,65,57,57,48,39,30,51,50,38,28,46,76,55,66,26,59,68,52,39,52,52,55,35,50,54,38,26,53,51,31,44,74,71,67,41,54,65,63,57,14,47,53,50,22,48,47,70,67,37,63,85,46,57,69,71,32,38,49,41,40,50,47,49,59,60,73,59,53,64,73,74,66,77,118